Protein AF-A0A2T6E2G6-F1 (afdb_monomer_lite)

Radius of gyration: 28.41 Å; chains: 1; bounding box: 52×31×81 Å

Sequence (152 aa):
MDLRGASAALPGFKLKQVTDWIETHLDEEFDLDSLAAKADLSKFHFHRLFKQATGLSPAKFQLDARMKEARRRLRETNMPLLTYIKEISPRPILFIHGEKAHSRYFSETAYTAAAEPKELLIIPGASHVDLYDRMDKIPFERIAAFCAEHLK

Foldseek 3Di:
DDCPDDLAAQPPVLLCQLLVVLLVPLVDDDDLCVSQVSSVHDSVSNQVRNCVVPVDGPVVSSVVSNVVVVVVCVVPPPPPPCVCLVVVPPQEEEAEAEPAEPCVVVSVVSQVSHDDPYYYHYQYPDYRCCCPPVPVRPPVVVVVVSCVVRPD

Secondary structure (DSSP, 8-state):
-------PPPPHHHHHHHHHHHHH-TTSPP-HHHHHHHTT--HHHHHHHHHHHHSS-HHHHHHHHHHHHHHHHHHH----TTTTHHHHTTS-EEEEEETT-TTHHHHHHHHHHSPSSEEEEEETT--TTHHHH-TTTS-HHHHHHHHHHH--

pLDDT: mean 89.45, std 12.13, range [34.41, 97.62]

Structure (mmCIF, N/CA/C/O backbone):
data_AF-A0A2T6E2G6-F1
#
_entry.id   AF-A0A2T6E2G6-F1
#
loop_
_atom_site.group_PDB
_atom_site.id
_atom_site.type_symbol
_atom_site.label_atom_id
_atom_site.label_alt_id
_atom_site.label_comp_id
_atom_site.label_asym_id
_atom_site.label_entity_id
_atom_site.label_seq_id
_atom_site.pdbx_PDB_ins_code
_atom_site.Cartn_x
_atom_site.Cartn_y
_atom_site.Cartn_z
_atom_site.occupancy
_atom_site.B_iso_or_equiv
_atom_site.auth_seq_id
_atom_site.auth_comp_id
_atom_site.auth_asym_id
_atom_site.auth_atom_id
_atom_site.pdbx_PDB_model_num
ATOM 1 N N . MET A 1 1 ? 26.245 -8.535 -57.522 1.00 34.41 1 MET A N 1
ATOM 2 C CA . MET A 1 1 ? 26.884 -8.405 -56.198 1.00 34.41 1 MET A CA 1
ATOM 3 C C . MET A 1 1 ? 25.829 -7.830 -55.271 1.00 34.41 1 MET A C 1
ATOM 5 O O . MET A 1 1 ? 25.438 -6.684 -55.439 1.00 34.41 1 MET A O 1
ATOM 9 N N . ASP A 1 2 ? 25.235 -8.695 -54.456 1.00 36.03 2 ASP A N 1
ATOM 10 C CA . ASP A 1 2 ? 24.037 -8.420 -53.658 1.00 36.03 2 ASP A CA 1
ATOM 11 C C . ASP A 1 2 ? 24.456 -7.788 -52.319 1.00 36.03 2 ASP A C 1
ATOM 13 O O . ASP A 1 2 ? 25.161 -8.415 -51.532 1.00 36.03 2 ASP A O 1
ATOM 17 N N . LEU A 1 3 ? 24.085 -6.524 -52.089 1.00 37.44 3 LEU A N 1
ATOM 18 C CA . LEU A 1 3 ? 24.366 -5.766 -50.860 1.00 37.44 3 LEU A CA 1
ATOM 19 C C . LEU A 1 3 ? 23.075 -5.550 -50.056 1.00 37.44 3 LEU A C 1
ATOM 21 O O . LEU A 1 3 ? 22.724 -4.432 -49.680 1.00 37.44 3 LEU A O 1
ATOM 25 N N . ARG A 1 4 ? 22.341 -6.628 -49.772 1.00 39.59 4 ARG A N 1
ATOM 26 C CA . ARG A 1 4 ? 21.270 -6.615 -48.765 1.00 39.59 4 ARG A CA 1
ATOM 27 C C . ARG A 1 4 ? 21.897 -6.804 -47.383 1.00 39.59 4 ARG A C 1
ATOM 29 O O . ARG A 1 4 ? 21.998 -7.913 -46.871 1.00 39.59 4 ARG A O 1
ATOM 36 N N . GLY A 1 5 ? 22.390 -5.698 -46.824 1.00 40.41 5 GLY A N 1
ATOM 37 C CA . GLY A 1 5 ? 23.052 -5.648 -45.520 1.00 40.41 5 GLY A CA 1
ATOM 38 C C . GLY A 1 5 ? 22.145 -6.117 -44.380 1.00 40.41 5 GLY A C 1
ATOM 39 O O . GLY A 1 5 ? 21.005 -5.668 -44.248 1.00 40.41 5 GLY A O 1
ATOM 40 N N . ALA A 1 6 ? 22.667 -7.017 -43.548 1.00 46.06 6 ALA A N 1
ATOM 41 C CA . ALA A 1 6 ? 22.031 -7.459 -42.316 1.00 46.06 6 ALA A CA 1
ATOM 42 C C . ALA A 1 6 ? 21.674 -6.245 -41.437 1.00 46.06 6 ALA A C 1
ATOM 44 O O . ALA A 1 6 ? 22.533 -5.426 -41.112 1.00 46.06 6 ALA A O 1
ATOM 45 N N . SER A 1 7 ? 20.395 -6.120 -41.069 1.00 54.22 7 SER A N 1
ATOM 46 C CA . SER A 1 7 ? 19.889 -5.085 -40.160 1.00 54.22 7 SER A CA 1
ATOM 47 C C . SER A 1 7 ? 20.507 -5.300 -38.779 1.00 54.22 7 SER A C 1
ATOM 49 O O . SER A 1 7 ? 20.010 -6.114 -38.007 1.00 54.22 7 SER A O 1
ATOM 51 N N . ALA A 1 8 ? 21.628 -4.646 -38.485 1.00 71.25 8 ALA A N 1
ATOM 52 C CA . ALA A 1 8 ? 22.260 -4.699 -37.172 1.00 71.25 8 ALA A CA 1
ATOM 53 C C . ALA A 1 8 ? 21.488 -3.799 -36.201 1.00 71.25 8 ALA A C 1
ATOM 55 O O . ALA A 1 8 ? 21.179 -2.665 -36.549 1.00 71.25 8 ALA A O 1
ATOM 56 N N . ALA A 1 9 ? 21.174 -4.300 -35.003 1.00 79.94 9 ALA A N 1
ATOM 57 C CA . ALA A 1 9 ? 20.541 -3.525 -33.935 1.00 79.94 9 ALA A CA 1
ATOM 58 C C . ALA A 1 9 ? 21.380 -2.287 -33.548 1.00 79.94 9 ALA A C 1
ATOM 60 O O . ALA A 1 9 ? 22.550 -2.172 -33.920 1.00 79.94 9 ALA A O 1
ATOM 61 N N . LEU A 1 10 ? 20.790 -1.351 -32.793 1.00 84.38 10 LEU A N 1
ATOM 62 C CA . LEU A 1 10 ? 21.501 -0.146 -32.352 1.00 84.38 10 LEU A CA 1
ATOM 63 C C . LEU A 1 10 ? 22.795 -0.532 -31.595 1.00 84.38 10 LEU A C 1
ATOM 65 O O . LEU A 1 10 ? 22.716 -1.368 -30.691 1.00 84.38 10 LEU A O 1
ATOM 69 N N . PRO A 1 11 ? 23.972 0.046 -31.923 1.00 88.06 11 PRO A N 1
ATOM 70 C CA . PRO A 1 11 ? 25.216 -0.270 -31.223 1.00 88.06 11 PRO A CA 1
ATOM 71 C C . PRO A 1 11 ? 25.080 -0.078 -29.710 1.00 88.06 11 PRO A C 1
ATOM 73 O O . PRO A 1 11 ? 24.502 0.915 -29.268 1.00 88.06 11 PRO A O 1
ATOM 76 N N . GLY A 1 12 ? 25.646 -0.991 -28.915 1.00 87.69 12 GLY A N 1
ATOM 77 C CA . GLY A 1 12 ? 25.411 -1.047 -27.465 1.00 87.69 12 GLY A CA 1
ATOM 78 C C . GLY A 1 12 ? 25.700 0.259 -26.715 1.00 87.69 12 GLY A C 1
ATOM 79 O O . GLY A 1 12 ? 24.943 0.624 -25.823 1.00 87.69 12 GLY A O 1
ATOM 80 N N . PHE A 1 13 ? 26.733 1.011 -27.110 1.00 89.25 13 PHE A N 1
ATOM 81 C CA . PHE A 1 13 ? 27.045 2.306 -26.492 1.00 89.25 13 PHE A CA 1
ATOM 82 C C . PHE A 1 13 ? 25.993 3.384 -26.804 1.00 89.25 13 PHE A C 1
ATOM 84 O O . PHE A 1 13 ? 25.618 4.133 -25.907 1.00 89.25 13 PHE A O 1
ATOM 91 N N . LYS A 1 14 ? 25.474 3.431 -28.044 1.00 89.88 14 LYS A N 1
ATOM 92 C CA . LYS A 1 14 ? 24.392 4.351 -28.439 1.00 89.88 14 LYS A CA 1
ATOM 93 C C . LYS A 1 14 ? 23.086 3.966 -27.763 1.00 89.88 14 LYS A C 1
ATOM 95 O O . LYS A 1 14 ? 22.342 4.833 -27.322 1.00 89.88 14 LYS A O 1
ATOM 100 N N . LEU A 1 15 ? 22.820 2.663 -27.660 1.00 92.50 15 LEU A N 1
ATOM 101 C CA . LEU A 1 15 ? 21.660 2.164 -26.936 1.00 92.50 15 LEU A CA 1
ATOM 102 C C . LEU A 1 15 ? 21.714 2.591 -25.473 1.00 92.50 15 LEU A C 1
ATOM 104 O O . LEU A 1 15 ? 20.759 3.202 -25.011 1.00 92.50 15 LEU A O 1
ATOM 108 N N . LYS A 1 16 ? 22.843 2.349 -24.798 1.00 92.06 16 LYS A N 1
ATOM 109 C CA . LYS A 1 16 ? 23.050 2.763 -23.410 1.00 92.06 16 LYS A CA 1
ATOM 110 C C . LYS A 1 16 ? 22.876 4.273 -23.240 1.00 92.06 16 LYS A C 1
ATOM 112 O O . LYS A 1 16 ? 22.117 4.703 -22.388 1.00 92.06 16 LYS A O 1
ATOM 117 N N . GLN A 1 17 ? 23.514 5.080 -24.087 1.00 92.12 17 GLN A N 1
ATOM 118 C CA . GLN A 1 17 ? 23.389 6.541 -24.043 1.00 92.12 17 GLN A CA 1
ATOM 119 C C . GLN A 1 17 ? 21.928 7.005 -24.123 1.00 92.12 17 GLN A C 1
ATOM 121 O O . GLN A 1 17 ? 21.512 7.895 -23.384 1.00 92.12 17 GLN A O 1
ATOM 126 N N . VAL A 1 18 ? 21.145 6.405 -25.021 1.00 93.00 18 VAL A N 1
ATOM 127 C CA . VAL A 1 18 ? 19.733 6.750 -25.201 1.00 93.00 18 VAL A CA 1
ATOM 128 C C . VAL A 1 18 ? 18.883 6.256 -24.031 1.00 93.00 18 VAL A C 1
ATOM 130 O O . VAL A 1 18 ? 18.035 7.008 -23.557 1.00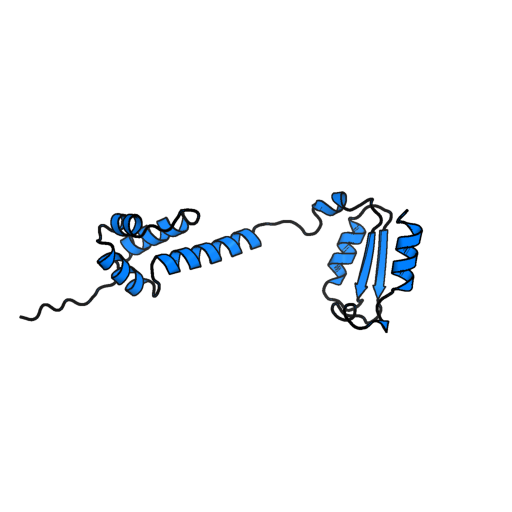 93.00 18 VAL A O 1
ATOM 133 N N . THR A 1 19 ? 19.085 5.025 -23.551 1.00 94.06 19 THR A N 1
ATOM 134 C CA . THR A 1 19 ? 18.321 4.499 -22.409 1.00 94.06 19 THR A CA 1
ATOM 135 C C . THR A 1 19 ? 18.630 5.259 -21.126 1.00 94.06 19 THR A C 1
ATOM 137 O O . THR A 1 19 ? 17.692 5.642 -20.437 1.00 94.06 19 THR A O 1
ATOM 140 N N . ASP A 1 20 ? 19.902 5.572 -20.863 1.00 94.00 20 ASP A N 1
ATOM 141 C CA . ASP A 1 20 ? 20.325 6.375 -19.709 1.00 94.00 20 ASP A CA 1
ATOM 142 C C . ASP A 1 20 ? 19.683 7.774 -19.764 1.00 94.00 20 ASP A C 1
ATOM 144 O O . ASP A 1 20 ? 19.229 8.311 -18.751 1.00 94.00 20 ASP A O 1
ATOM 148 N N . TRP A 1 21 ? 19.588 8.369 -20.961 1.00 93.44 21 TRP A N 1
ATOM 149 C CA . TRP A 1 21 ? 18.907 9.652 -21.129 1.00 93.44 21 TRP A CA 1
ATOM 150 C C . TRP A 1 21 ? 17.402 9.544 -20.841 1.00 93.44 21 TRP A C 1
ATOM 152 O O . TRP A 1 21 ? 16.869 10.350 -20.083 1.00 93.44 21 TRP A O 1
ATOM 162 N N . ILE A 1 22 ? 16.721 8.526 -21.382 1.00 94.00 22 ILE A N 1
ATOM 163 C CA . ILE A 1 22 ? 15.292 8.290 -21.117 1.00 94.00 22 ILE A CA 1
ATOM 164 C C . ILE A 1 22 ? 15.033 8.108 -19.615 1.00 94.00 22 ILE A C 1
ATOM 166 O O . ILE A 1 22 ? 14.090 8.688 -19.085 1.00 94.00 22 ILE A O 1
ATOM 170 N N . GLU A 1 23 ? 15.862 7.323 -18.926 1.00 93.56 23 GLU A N 1
ATOM 171 C CA . GLU A 1 23 ? 15.708 7.023 -17.497 1.00 93.56 23 GLU A CA 1
ATOM 172 C C . GLU A 1 23 ? 15.980 8.233 -16.592 1.00 93.56 23 GLU A C 1
ATOM 174 O O . GLU A 1 23 ? 15.421 8.322 -15.501 1.00 93.56 23 GLU A O 1
ATOM 179 N N . THR A 1 24 ? 16.780 9.197 -17.051 1.00 94.06 24 THR A N 1
ATOM 180 C CA . THR A 1 24 ? 17.051 10.449 -16.323 1.00 94.06 24 THR A CA 1
ATOM 181 C C . THR A 1 24 ? 16.036 11.558 -16.615 1.00 94.06 24 THR A C 1
ATOM 183 O O . THR A 1 24 ? 15.900 12.468 -15.803 1.00 94.06 24 THR A O 1
ATOM 186 N N . HIS A 1 25 ? 15.290 11.469 -17.722 1.00 93.12 25 HIS A N 1
ATOM 187 C CA . HIS A 1 25 ? 14.333 12.490 -18.184 1.00 93.12 25 HIS A CA 1
ATOM 188 C C . HIS A 1 25 ? 12.907 11.917 -18.276 1.00 93.12 25 HIS A C 1
ATOM 190 O O . HIS A 1 25 ? 12.146 12.184 -19.207 1.00 93.12 25 HIS A O 1
ATOM 196 N N . LEU A 1 26 ? 12.526 11.081 -17.303 1.00 92.81 26 LEU A N 1
ATOM 197 C CA . LEU A 1 26 ? 11.230 10.396 -17.315 1.00 92.81 26 LEU A CA 1
ATOM 198 C C . LEU A 1 26 ? 10.039 11.352 -17.237 1.00 92.81 26 LEU A C 1
ATOM 200 O O . LEU A 1 26 ? 8.976 11.002 -17.736 1.00 92.81 26 LEU A O 1
ATOM 204 N N . ASP A 1 27 ? 10.193 12.540 -16.664 1.00 91.44 27 ASP A N 1
ATOM 205 C CA . ASP A 1 27 ? 9.091 13.487 -16.463 1.00 91.44 27 ASP A CA 1
ATOM 206 C C . ASP A 1 27 ? 8.834 14.390 -17.698 1.00 91.44 27 ASP A C 1
ATOM 208 O O . ASP A 1 27 ? 7.824 15.086 -17.753 1.00 91.44 27 ASP A O 1
ATOM 212 N N . GLU A 1 28 ? 9.684 14.325 -18.731 1.00 91.94 28 GLU A N 1
ATOM 213 C CA . GLU A 1 28 ? 9.577 15.142 -19.953 1.00 91.94 28 GLU A CA 1
ATOM 214 C C . GLU A 1 28 ? 8.684 14.511 -21.034 1.00 91.94 28 GLU A C 1
ATOM 216 O O . GLU A 1 28 ? 8.567 13.288 -21.134 1.00 91.94 28 GLU A O 1
AT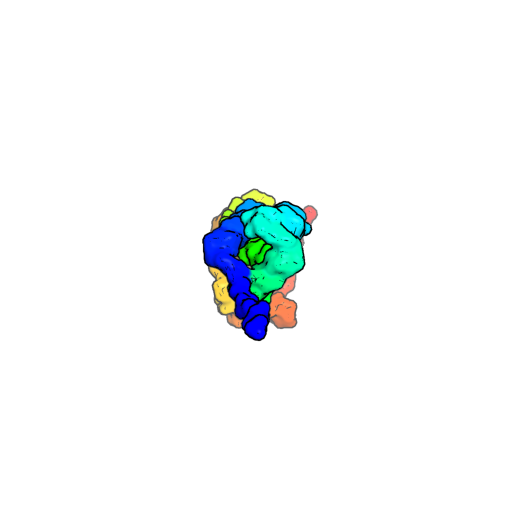OM 221 N N . GLU A 1 29 ? 8.054 15.324 -21.886 1.00 91.56 29 GLU A N 1
ATOM 222 C CA . GLU A 1 29 ? 7.272 14.817 -23.020 1.00 91.56 29 GLU A CA 1
ATOM 223 C C . GLU A 1 29 ? 8.120 13.948 -23.967 1.00 91.56 29 GLU A C 1
ATOM 225 O O . GLU A 1 29 ? 9.322 14.147 -24.138 1.00 91.56 29 GLU A O 1
ATOM 230 N N . PHE A 1 30 ? 7.493 12.943 -24.585 1.00 91.38 30 PHE A N 1
ATOM 231 C CA . PHE A 1 30 ? 8.190 12.066 -25.522 1.00 91.38 30 PHE A CA 1
ATOM 232 C C . PHE A 1 30 ? 8.500 12.803 -26.827 1.00 91.38 30 PHE A C 1
ATOM 234 O O . PHE A 1 30 ? 7.580 13.182 -27.552 1.00 91.38 30 PHE A O 1
ATOM 241 N N . ASP A 1 31 ? 9.783 12.885 -27.180 1.00 93.06 31 ASP A N 1
ATOM 242 C CA . ASP A 1 31 ? 10.227 13.409 -28.469 1.00 93.06 31 ASP A CA 1
ATOM 243 C C . ASP A 1 31 ? 11.171 12.438 -29.197 1.00 93.06 31 ASP A C 1
ATOM 245 O O . ASP A 1 31 ? 12.327 12.216 -28.823 1.00 93.06 31 ASP A O 1
ATOM 249 N N . LEU A 1 32 ? 10.670 11.869 -30.296 1.00 92.50 32 LEU A N 1
ATOM 250 C CA . LEU A 1 32 ? 11.429 10.948 -31.134 1.00 92.50 32 LEU A CA 1
ATOM 251 C C . LEU A 1 32 ? 12.565 11.642 -31.907 1.00 92.50 32 LEU A C 1
ATOM 253 O O . LEU A 1 32 ? 13.565 10.978 -32.180 1.00 92.50 32 LEU A O 1
ATOM 257 N N . ASP A 1 33 ? 12.433 12.925 -32.271 1.00 93.62 33 ASP A N 1
ATOM 258 C CA . ASP A 1 33 ? 13.516 13.672 -32.932 1.00 93.62 33 ASP A CA 1
ATOM 259 C C . ASP A 1 33 ? 14.718 13.789 -32.008 1.00 93.62 33 ASP A C 1
ATOM 261 O O . ASP A 1 33 ? 15.825 13.393 -32.377 1.00 93.62 33 ASP A O 1
ATOM 265 N N . SER A 1 34 ? 14.485 14.273 -30.788 1.00 90.81 34 SER A N 1
ATOM 266 C CA . SER A 1 34 ? 15.532 14.456 -29.786 1.00 90.81 34 SER A CA 1
ATOM 267 C C . SER A 1 34 ? 16.254 13.151 -29.455 1.00 90.81 34 SER A C 1
ATOM 269 O O . SER A 1 34 ? 17.481 13.133 -29.336 1.00 90.81 34 SER A O 1
ATOM 271 N N . LEU A 1 35 ? 15.528 12.033 -29.354 1.00 92.00 35 LEU A N 1
ATOM 272 C CA . LEU A 1 35 ? 16.132 10.718 -29.111 1.00 92.00 35 LEU A CA 1
ATOM 273 C C . LEU A 1 35 ? 16.959 10.220 -30.304 1.00 92.00 35 LEU A C 1
ATOM 275 O O . LEU A 1 35 ? 18.038 9.660 -30.113 1.00 92.00 35 LEU A O 1
ATOM 279 N N . ALA A 1 36 ? 16.481 10.435 -31.531 1.00 93.75 36 ALA A N 1
ATOM 280 C CA . ALA A 1 36 ? 17.201 10.035 -32.736 1.00 93.75 36 ALA A CA 1
ATOM 281 C C . ALA A 1 36 ? 18.478 10.869 -32.943 1.00 93.75 36 ALA A C 1
ATOM 283 O O . ALA A 1 36 ? 19.525 10.311 -33.281 1.00 93.75 36 ALA A O 1
ATOM 284 N N . ALA A 1 37 ? 18.416 12.174 -32.655 1.00 92.25 37 ALA A N 1
ATOM 285 C CA . ALA A 1 37 ? 19.556 13.084 -32.707 1.00 92.25 37 ALA A CA 1
ATOM 286 C C . ALA A 1 37 ? 20.671 12.673 -31.732 1.00 92.25 37 ALA A C 1
ATOM 288 O O . ALA A 1 37 ? 21.837 12.677 -32.109 1.00 92.25 37 ALA A O 1
ATOM 289 N N . LYS A 1 38 ? 20.328 12.211 -30.519 1.00 89.44 38 LYS A N 1
ATOM 290 C CA . LYS A 1 38 ? 21.306 11.681 -29.541 1.00 89.44 38 LYS A CA 1
ATOM 291 C C . LYS A 1 38 ? 22.070 10.454 -30.041 1.00 89.44 38 LYS A C 1
ATOM 293 O O . LYS A 1 38 ? 23.138 10.157 -29.521 1.00 89.44 38 LYS A O 1
ATOM 298 N N . ALA A 1 39 ? 21.522 9.739 -31.022 1.00 89.62 39 ALA A N 1
ATOM 299 C CA . ALA A 1 39 ? 22.151 8.578 -31.637 1.00 89.62 39 ALA A CA 1
ATOM 300 C C . ALA A 1 39 ? 22.808 8.888 -32.996 1.00 89.62 39 ALA A C 1
ATOM 302 O O . ALA A 1 39 ? 23.305 7.954 -33.632 1.00 89.62 39 ALA A O 1
ATOM 303 N N . ASP A 1 40 ? 22.816 10.144 -33.455 1.00 90.31 40 ASP A N 1
ATOM 304 C CA . ASP A 1 40 ? 23.227 10.562 -34.807 1.00 90.31 40 ASP A CA 1
ATOM 305 C C . ASP A 1 40 ? 22.478 9.807 -35.921 1.00 90.31 40 ASP A C 1
ATOM 307 O O . ASP A 1 40 ? 23.069 9.338 -36.898 1.00 90.31 40 ASP A O 1
ATOM 311 N N . LEU A 1 41 ? 21.167 9.608 -35.751 1.00 90.62 41 LEU A N 1
ATOM 312 C CA . LEU A 1 41 ? 20.331 8.843 -36.675 1.00 90.62 41 LEU A CA 1
ATOM 313 C C . LEU A 1 41 ? 19.085 9.621 -37.093 1.00 90.62 41 LEU A C 1
ATOM 315 O O . LEU A 1 41 ? 18.564 10.460 -36.366 1.00 90.62 41 LEU A O 1
ATOM 319 N N . SER A 1 42 ? 18.540 9.267 -38.257 1.00 94.25 42 SER A N 1
ATOM 320 C CA . SER A 1 42 ? 17.180 9.676 -38.607 1.00 94.25 42 SER A CA 1
ATOM 321 C C . SER A 1 42 ? 16.155 8.960 -37.720 1.00 94.25 42 SER A C 1
ATOM 323 O O . SER A 1 42 ? 16.358 7.805 -37.336 1.00 94.25 42 SER A O 1
ATOM 325 N N . LYS A 1 43 ? 15.009 9.604 -37.460 1.00 93.50 43 LYS A N 1
ATOM 326 C CA . LYS A 1 43 ? 13.876 9.045 -36.692 1.00 93.50 43 LYS A CA 1
ATOM 327 C C . LYS A 1 43 ? 13.513 7.614 -37.085 1.00 93.50 43 LYS A C 1
ATOM 329 O O . LYS A 1 43 ? 13.378 6.747 -36.227 1.00 93.50 43 LYS A O 1
ATOM 334 N N . PHE A 1 44 ? 13.359 7.361 -38.387 1.00 93.31 44 PHE A N 1
ATOM 335 C CA . PHE A 1 44 ? 12.951 6.053 -38.905 1.00 93.31 44 PHE A CA 1
ATOM 336 C C . PHE A 1 44 ? 14.018 4.987 -38.669 1.00 93.31 44 PHE A C 1
ATOM 338 O O . PHE A 1 44 ? 13.698 3.864 -38.269 1.00 93.31 44 PHE A O 1
ATOM 345 N N . HIS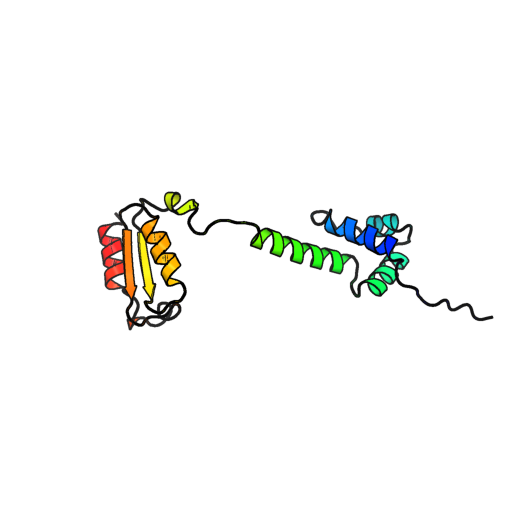 A 1 45 ? 15.288 5.343 -38.886 1.00 92.25 45 HIS A N 1
ATOM 346 C CA . HIS A 1 45 ? 16.388 4.418 -38.671 1.00 92.25 45 HIS A CA 1
ATOM 347 C C . HIS A 1 45 ? 16.543 4.112 -37.179 1.00 92.25 45 HIS A C 1
ATOM 349 O O . HIS A 1 45 ? 16.552 2.942 -36.799 1.00 92.25 45 HIS A O 1
ATOM 355 N N . PHE A 1 46 ? 16.552 5.147 -36.336 1.00 95.00 46 PHE A N 1
ATOM 356 C CA . PHE A 1 46 ? 16.591 5.021 -34.884 1.00 95.00 46 PHE A CA 1
ATOM 357 C C . PHE A 1 46 ? 15.446 4.154 -34.356 1.00 95.00 46 PHE A C 1
ATOM 359 O O . PHE A 1 46 ? 15.702 3.169 -33.672 1.00 95.00 46 PHE A O 1
ATOM 366 N N . HIS A 1 47 ? 14.198 4.448 -34.729 1.00 95.12 47 HIS A N 1
ATOM 367 C CA . HIS A 1 47 ? 13.035 3.688 -34.272 1.00 95.12 47 HIS A CA 1
ATOM 368 C C . HIS A 1 47 ? 13.164 2.193 -34.598 1.00 95.12 47 HIS A C 1
ATOM 370 O O . HIS A 1 47 ? 12.919 1.343 -33.738 1.00 95.12 47 HIS A O 1
ATOM 376 N N . ARG A 1 48 ? 13.573 1.855 -35.831 1.00 94.38 48 ARG A N 1
ATOM 377 C CA . ARG A 1 48 ? 13.782 0.462 -36.250 1.00 94.38 48 ARG A CA 1
ATOM 378 C C . ARG A 1 48 ? 14.881 -0.211 -35.430 1.00 94.38 48 ARG A C 1
ATOM 380 O O . ARG A 1 48 ? 14.650 -1.294 -34.898 1.00 94.38 48 ARG A O 1
ATOM 387 N N . LEU A 1 49 ? 16.049 0.426 -35.321 1.00 94.69 49 LEU A N 1
ATOM 388 C CA . LEU A 1 49 ? 17.202 -0.143 -34.621 1.00 94.69 49 LEU A CA 1
ATOM 389 C C . LEU A 1 49 ? 16.968 -0.280 -33.116 1.00 94.69 49 LEU A C 1
ATOM 391 O O . LEU A 1 49 ? 17.353 -1.289 -32.529 1.00 94.69 49 LEU A O 1
ATOM 395 N N . PHE A 1 50 ? 16.306 0.701 -32.503 1.00 94.75 50 PHE A N 1
ATOM 396 C CA . PHE A 1 50 ? 15.939 0.686 -31.091 1.00 94.75 50 PHE A CA 1
ATOM 397 C C . PHE A 1 50 ? 14.951 -0.442 -30.793 1.00 94.75 50 PHE A C 1
ATOM 399 O O . PHE A 1 50 ? 15.158 -1.208 -29.853 1.00 94.75 50 PHE A O 1
ATOM 406 N N . LYS A 1 51 ? 13.912 -0.604 -31.625 1.00 95.31 51 LYS A N 1
ATOM 407 C CA . LYS A 1 51 ? 12.949 -1.702 -31.474 1.00 95.31 51 LYS A CA 1
ATOM 408 C C . LYS A 1 51 ? 13.591 -3.066 -31.679 1.00 95.31 51 LYS A C 1
ATOM 410 O O . LYS A 1 51 ? 13.261 -4.000 -30.958 1.00 95.31 51 LYS A O 1
ATOM 415 N N . GLN A 1 52 ? 14.523 -3.180 -32.621 1.00 93.94 52 GLN A N 1
ATOM 416 C CA . GLN A 1 52 ? 15.277 -4.412 -32.823 1.00 93.94 52 GLN A CA 1
ATOM 417 C C . GLN A 1 52 ? 16.185 -4.738 -31.625 1.00 93.94 52 GLN A C 1
ATOM 419 O O . GLN A 1 52 ? 16.341 -5.907 -31.291 1.00 93.94 52 GLN A O 1
ATOM 424 N N . ALA A 1 53 ? 16.755 -3.721 -30.972 1.00 93.62 53 ALA A N 1
ATOM 425 C CA . ALA A 1 53 ? 17.641 -3.896 -29.823 1.00 93.62 53 ALA A CA 1
ATOM 426 C C . ALA A 1 53 ? 16.897 -4.186 -28.506 1.00 93.62 53 ALA A C 1
ATOM 428 O O . ALA A 1 53 ? 17.357 -4.994 -27.707 1.00 93.62 53 ALA A O 1
ATOM 429 N N . THR A 1 54 ? 15.763 -3.521 -28.266 1.00 93.06 54 THR A N 1
ATOM 430 C CA . THR A 1 54 ? 15.044 -3.552 -26.975 1.00 93.06 54 THR A CA 1
ATOM 431 C C . THR A 1 54 ? 13.772 -4.398 -26.989 1.00 93.06 54 THR A C 1
ATOM 433 O O . THR A 1 54 ? 13.195 -4.661 -25.938 1.00 93.06 54 THR A O 1
ATOM 436 N N . GLY A 1 55 ? 13.279 -4.774 -28.172 1.00 95.31 55 GLY A N 1
ATOM 437 C CA . GLY A 1 55 ? 11.959 -5.382 -28.359 1.00 95.31 55 GLY A CA 1
ATOM 438 C C . GLY A 1 55 ? 10.784 -4.395 -28.260 1.00 95.31 55 GLY A C 1
ATOM 439 O O . GLY A 1 55 ? 9.649 -4.766 -28.563 1.00 95.31 55 GLY A O 1
ATOM 440 N N . LEU A 1 56 ? 11.027 -3.133 -27.885 1.00 95.12 56 LEU A N 1
ATOM 441 C CA . LEU A 1 56 ? 10.005 -2.112 -27.638 1.00 95.12 56 LEU A CA 1
ATOM 442 C C . LEU A 1 56 ? 10.191 -0.905 -28.566 1.00 95.12 56 LEU A C 1
ATOM 444 O O . LEU A 1 56 ? 11.301 -0.575 -28.967 1.00 95.12 56 LEU A O 1
ATOM 448 N N . SER A 1 57 ? 9.108 -0.202 -28.912 1.00 95.31 57 SER A N 1
ATOM 449 C CA . SER A 1 57 ? 9.272 1.135 -29.500 1.00 95.31 57 SER A CA 1
ATOM 450 C C . SER A 1 57 ? 9.852 2.097 -28.448 1.00 95.31 57 SER A C 1
ATOM 452 O O . SER A 1 57 ? 9.600 1.895 -27.257 1.00 95.31 57 SER A O 1
ATOM 454 N N . PRO A 1 58 ? 10.564 3.167 -28.850 1.00 94.25 58 PRO A N 1
ATOM 455 C CA . PRO A 1 58 ? 11.091 4.159 -27.909 1.00 94.25 58 PRO A CA 1
ATOM 456 C C . PRO A 1 58 ? 10.024 4.726 -26.957 1.00 94.25 58 PRO A C 1
ATOM 458 O O . PRO A 1 58 ? 10.241 4.784 -25.751 1.00 94.25 58 PRO A O 1
ATOM 461 N N . ALA A 1 59 ? 8.831 5.041 -27.475 1.00 94.50 59 ALA A N 1
ATOM 462 C CA . ALA A 1 59 ? 7.716 5.538 -26.665 1.00 94.50 59 ALA A CA 1
ATOM 463 C C . ALA A 1 59 ? 7.240 4.512 -25.622 1.00 94.50 59 ALA A C 1
ATOM 465 O O . ALA A 1 59 ? 6.992 4.855 -24.468 1.00 94.50 59 ALA A O 1
ATOM 466 N N . LYS A 1 60 ? 7.141 3.231 -26.008 1.00 96.00 60 LYS A N 1
ATOM 467 C CA . LYS A 1 60 ? 6.752 2.162 -25.079 1.00 96.00 60 LYS A CA 1
ATOM 468 C C . LYS A 1 60 ? 7.830 1.919 -24.023 1.00 96.00 60 LYS A C 1
ATOM 470 O O . LYS A 1 60 ? 7.494 1.693 -22.868 1.00 96.00 60 LYS A O 1
ATOM 475 N N . PHE A 1 61 ? 9.104 2.008 -24.399 1.00 96.06 61 PHE A N 1
ATOM 476 C CA . PHE A 1 61 ? 10.214 1.913 -23.455 1.00 96.06 61 PHE A CA 1
ATOM 477 C C . PHE A 1 61 ? 10.157 3.033 -22.405 1.00 96.06 61 PHE A C 1
ATOM 479 O O . PHE A 1 61 ? 10.234 2.737 -21.216 1.00 96.06 61 PHE A O 1
ATOM 486 N N . GLN A 1 62 ? 9.949 4.294 -22.814 1.00 95.19 62 GLN A N 1
ATOM 487 C CA . GLN A 1 62 ? 9.793 5.404 -21.863 1.00 95.19 62 GLN A CA 1
ATOM 488 C C . GLN A 1 62 ? 8.576 5.203 -20.951 1.00 95.19 62 GLN A C 1
ATOM 490 O O . GLN A 1 62 ? 8.673 5.425 -19.746 1.00 95.19 62 GLN A O 1
ATOM 495 N N . LEU A 1 63 ? 7.442 4.743 -21.490 1.00 95.31 63 LEU A N 1
ATOM 496 C CA . LEU A 1 63 ? 6.255 4.446 -20.684 1.00 95.31 63 LEU A CA 1
ATOM 497 C C . LEU A 1 63 ? 6.526 3.353 -19.637 1.00 95.31 63 LEU A C 1
ATOM 499 O O . LEU A 1 63 ? 6.178 3.516 -18.468 1.00 95.31 63 LEU A O 1
ATOM 503 N N . ASP A 1 64 ? 7.175 2.258 -20.028 1.00 96.50 64 ASP A N 1
ATOM 504 C CA . ASP A 1 64 ? 7.520 1.175 -19.105 1.00 96.50 64 ASP A CA 1
ATOM 505 C C . ASP A 1 64 ? 8.516 1.650 -18.034 1.00 96.50 64 ASP A C 1
ATOM 507 O O . ASP A 1 64 ? 8.377 1.290 -16.862 1.00 96.50 64 ASP A O 1
ATOM 511 N N . ALA A 1 65 ? 9.488 2.489 -18.406 1.00 95.56 65 ALA A N 1
ATOM 512 C CA . ALA A 1 65 ? 10.430 3.099 -17.473 1.00 95.56 65 ALA A CA 1
ATOM 513 C C . ALA A 1 65 ? 9.719 4.028 -16.470 1.00 95.56 65 ALA A C 1
ATOM 515 O O . ALA A 1 65 ? 9.933 3.894 -15.265 1.00 95.56 65 ALA A O 1
ATOM 516 N N . ARG A 1 66 ? 8.774 4.863 -16.930 1.00 96.12 66 ARG A N 1
ATOM 517 C CA . ARG A 1 66 ? 7.907 5.684 -16.062 1.00 96.12 66 ARG A CA 1
ATOM 518 C C . ARG A 1 66 ? 7.131 4.837 -15.066 1.00 96.12 66 ARG A C 1
ATOM 520 O O . ARG A 1 66 ? 7.097 5.153 -13.884 1.00 96.12 66 ARG A O 1
ATOM 527 N N . MET A 1 67 ? 6.527 3.738 -15.518 1.00 95.56 67 MET A N 1
ATOM 528 C CA . MET A 1 67 ? 5.762 2.851 -14.638 1.00 95.56 67 MET A CA 1
ATOM 529 C C . MET A 1 67 ? 6.652 2.153 -13.606 1.00 95.56 67 MET A C 1
ATOM 531 O O . MET A 1 67 ? 6.252 1.992 -12.451 1.00 95.56 67 MET A O 1
ATOM 535 N N . LYS A 1 68 ? 7.860 1.72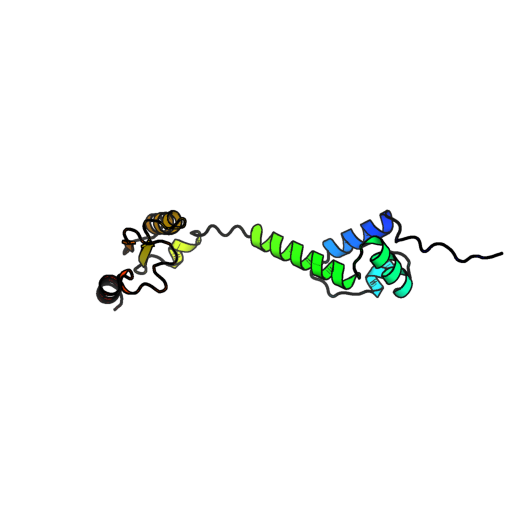9 -13.997 1.00 94.81 68 LYS A N 1
ATOM 536 C CA . LYS A 1 68 ? 8.847 1.161 -13.065 1.00 94.81 68 LYS A CA 1
ATOM 537 C C . LYS A 1 68 ? 9.253 2.182 -12.007 1.00 94.81 68 LYS A C 1
ATOM 539 O O . LYS A 1 68 ? 9.242 1.843 -10.823 1.00 94.81 68 LYS A O 1
ATOM 544 N N . GLU A 1 69 ? 9.537 3.408 -12.429 1.00 92.81 69 GLU A N 1
ATOM 545 C CA . GLU A 1 69 ? 9.944 4.498 -11.551 1.00 92.81 69 GLU A CA 1
ATOM 546 C C . GLU A 1 69 ? 8.813 4.942 -10.623 1.00 92.81 69 GLU A C 1
ATOM 548 O O . GLU A 1 69 ? 9.018 5.026 -9.420 1.00 92.81 69 GLU A O 1
ATOM 553 N N . ALA A 1 70 ? 7.590 5.117 -11.124 1.00 89.94 70 ALA A N 1
ATOM 554 C CA . ALA A 1 70 ? 6.430 5.449 -10.299 1.00 89.94 70 ALA A CA 1
ATOM 555 C C . ALA A 1 70 ? 6.195 4.390 -9.212 1.00 89.94 70 ALA A C 1
ATOM 557 O O . ALA A 1 70 ? 6.015 4.717 -8.041 1.00 89.94 70 ALA A O 1
ATOM 558 N N . ARG A 1 71 ? 6.274 3.100 -9.567 1.00 89.00 71 ARG A N 1
ATOM 559 C CA . ARG A 1 71 ? 6.187 2.007 -8.586 1.00 89.00 71 ARG A CA 1
ATOM 560 C C . ARG A 1 71 ? 7.340 2.041 -7.583 1.00 89.00 71 ARG A C 1
ATOM 562 O O . ARG A 1 71 ? 7.123 1.710 -6.423 1.00 89.00 71 ARG A O 1
ATOM 569 N N . ARG A 1 72 ? 8.556 2.395 -8.014 1.00 89.19 72 ARG A N 1
ATOM 570 C CA . ARG A 1 72 ? 9.715 2.558 -7.127 1.00 89.19 72 ARG A CA 1
ATOM 571 C C . ARG A 1 72 ? 9.482 3.710 -6.155 1.00 89.19 72 ARG A C 1
ATOM 573 O O . ARG A 1 72 ? 9.515 3.464 -4.958 1.00 89.19 72 ARG A O 1
ATOM 580 N N . ARG A 1 73 ? 9.130 4.898 -6.654 1.00 86.88 73 ARG A N 1
ATOM 581 C CA . ARG A 1 73 ? 8.787 6.081 -5.852 1.00 86.88 73 ARG A CA 1
ATOM 582 C C . ARG A 1 73 ? 7.674 5.772 -4.853 1.00 86.88 73 ARG A C 1
ATOM 584 O O . ARG A 1 73 ? 7.823 6.102 -3.688 1.00 86.88 73 ARG A O 1
ATOM 591 N N . LEU A 1 74 ? 6.610 5.069 -5.249 1.00 83.69 74 LEU A N 1
ATOM 592 C CA . LEU A 1 74 ? 5.537 4.666 -4.328 1.00 83.69 74 LEU A CA 1
ATOM 593 C C . LEU A 1 74 ? 6.011 3.689 -3.243 1.00 83.69 74 LEU A C 1
ATOM 595 O O . LEU A 1 74 ? 5.596 3.819 -2.099 1.00 83.69 74 LEU A O 1
ATOM 599 N N . ARG A 1 75 ? 6.885 2.729 -3.575 1.00 81.00 75 ARG A N 1
ATOM 600 C CA . ARG A 1 75 ? 7.475 1.816 -2.577 1.00 81.00 75 ARG A CA 1
ATOM 601 C C . ARG A 1 75 ? 8.443 2.523 -1.630 1.00 81.00 75 ARG A C 1
ATOM 603 O O . ARG A 1 75 ? 8.522 2.158 -0.465 1.00 81.00 75 ARG A O 1
ATOM 610 N N . GLU A 1 76 ? 9.207 3.479 -2.146 1.00 83.00 76 GLU A N 1
ATOM 611 C CA . GLU A 1 76 ? 10.212 4.237 -1.396 1.00 83.00 76 GLU A CA 1
ATOM 612 C C . GLU A 1 76 ? 9.633 5.434 -0.653 1.00 83.00 76 GLU A C 1
ATOM 614 O O . GLU A 1 76 ? 10.299 5.979 0.227 1.00 83.00 76 GLU A O 1
ATOM 619 N N . THR A 1 77 ? 8.400 5.833 -0.972 1.00 74.81 77 THR A N 1
ATOM 620 C CA . THR A 1 77 ? 7.635 6.773 -0.160 1.00 74.81 77 THR A CA 1
ATOM 621 C C . THR A 1 77 ? 7.344 6.078 1.164 1.00 74.81 77 THR A C 1
ATOM 623 O O . THR A 1 77 ? 6.311 5.443 1.362 1.00 74.81 77 THR A O 1
ATOM 626 N N . ASN A 1 78 ? 8.313 6.150 2.070 1.00 67.31 78 ASN A N 1
ATOM 627 C CA . ASN A 1 78 ? 8.198 5.639 3.414 1.00 67.31 78 ASN A CA 1
ATOM 628 C C . ASN A 1 78 ? 7.325 6.621 4.188 1.00 67.31 78 ASN A C 1
ATOM 630 O O . ASN A 1 78 ? 7.816 7.586 4.771 1.00 67.31 78 ASN A O 1
ATOM 634 N N . MET A 1 79 ? 6.018 6.393 4.153 1.00 68.38 79 MET A N 1
ATOM 635 C CA . MET A 1 79 ? 5.090 7.018 5.078 1.00 68.38 79 MET A CA 1
ATOM 636 C C . MET A 1 79 ? 4.714 5.953 6.109 1.00 68.38 79 MET A C 1
ATOM 638 O O . MET A 1 79 ? 3.816 5.151 5.840 1.00 68.38 79 MET A O 1
ATOM 642 N N . PRO A 1 80 ? 5.427 5.870 7.254 1.00 74.56 80 PRO A N 1
ATOM 643 C CA . PRO A 1 80 ? 5.065 4.930 8.303 1.00 74.56 80 PRO A CA 1
ATOM 644 C C . PRO A 1 80 ? 3.579 5.074 8.628 1.00 74.56 80 PRO A C 1
ATOM 646 O O . PRO A 1 80 ? 3.084 6.186 8.807 1.00 74.56 80 PRO A O 1
ATOM 649 N N . LEU A 1 81 ? 2.864 3.949 8.686 1.00 70.31 81 LEU A N 1
ATOM 650 C CA . LEU A 1 81 ? 1.397 3.904 8.755 1.00 70.31 81 LEU A CA 1
ATOM 651 C C . LEU A 1 81 ? 0.797 4.810 9.847 1.00 70.31 81 LEU A C 1
ATOM 653 O O . LEU A 1 81 ? -0.320 5.296 9.709 1.00 70.31 81 LEU A O 1
ATOM 657 N N . LEU A 1 82 ? 1.542 5.043 10.930 1.00 80.62 82 LEU A N 1
ATOM 658 C CA . LEU A 1 82 ? 1.096 5.790 12.105 1.00 80.62 82 LEU A CA 1
ATOM 659 C C . LEU A 1 82 ? 1.737 7.174 12.253 1.00 80.62 82 LEU A C 1
ATOM 661 O O . LEU A 1 82 ? 1.514 7.819 13.276 1.00 80.62 82 LEU A O 1
ATOM 665 N N . THR A 1 83 ? 2.499 7.657 11.262 1.00 83.12 83 THR A N 1
ATOM 666 C CA . THR A 1 83 ? 3.178 8.969 11.312 1.00 83.12 83 THR A CA 1
ATOM 667 C C . THR A 1 83 ? 2.236 10.100 11.728 1.00 83.12 83 THR A C 1
ATOM 669 O O . THR A 1 83 ? 2.628 10.977 12.494 1.00 83.12 83 THR A O 1
ATOM 672 N N . TYR A 1 84 ? 0.977 10.038 11.291 1.00 85.00 84 TYR A N 1
ATOM 673 C CA . TYR A 1 84 ? -0.018 11.091 11.496 1.00 85.00 84 TYR A CA 1
ATOM 674 C C . TYR A 1 84 ? -1.143 10.705 12.466 1.00 85.00 84 TYR A C 1
ATOM 676 O O . TYR A 1 84 ? -2.181 11.359 12.498 1.00 85.00 84 TYR A O 1
ATOM 684 N N . ILE A 1 85 ? -0.965 9.678 13.310 1.00 87.69 85 ILE A N 1
ATOM 685 C CA . ILE A 1 85 ? -2.005 9.258 14.275 1.00 87.69 85 ILE A CA 1
ATOM 686 C C . ILE A 1 85 ? -2.452 10.408 15.203 1.00 87.69 85 ILE A C 1
ATOM 688 O O . ILE A 1 85 ? -3.614 10.481 15.597 1.00 87.69 85 ILE A O 1
ATOM 692 N N . LYS A 1 86 ? -1.546 11.358 15.478 1.00 86.94 86 LYS A N 1
ATOM 693 C CA . LYS A 1 86 ? -1.791 12.576 16.271 1.00 86.94 86 LYS A CA 1
ATOM 694 C C . LYS A 1 86 ? -2.670 13.620 15.578 1.00 86.94 86 LYS A C 1
ATOM 696 O O . LYS A 1 86 ? -3.128 14.541 16.236 1.00 86.94 86 LYS A O 1
ATOM 701 N N . GLU A 1 87 ? -2.875 13.522 14.270 1.00 86.75 87 GLU A N 1
ATOM 702 C CA . GLU A 1 87 ? -3.825 14.389 13.562 1.00 86.75 87 GLU A CA 1
ATOM 703 C C . GLU A 1 87 ? -5.261 13.864 13.705 1.00 86.75 87 GLU A C 1
ATOM 705 O O . GLU A 1 87 ? -6.225 14.634 13.659 1.00 86.75 87 GLU A O 1
ATOM 710 N N . ILE A 1 88 ? -5.397 12.551 13.933 1.00 84.12 88 ILE A N 1
ATOM 711 C CA . ILE A 1 88 ? -6.669 11.859 14.150 1.00 84.12 88 ILE A CA 1
ATOM 712 C C . ILE A 1 88 ? -7.061 11.943 15.635 1.00 84.12 88 ILE A C 1
ATOM 714 O O . ILE A 1 88 ? -8.121 12.481 15.952 1.00 84.12 88 ILE A O 1
ATOM 718 N N . SER A 1 89 ? -6.201 11.491 16.557 1.00 85.69 89 SER A N 1
ATOM 719 C CA . SER A 1 89 ? -6.420 11.619 18.011 1.00 85.69 89 SER A CA 1
ATOM 720 C C . SER A 1 89 ? -6.082 13.041 18.496 1.00 85.69 89 SER A C 1
ATOM 722 O O . SER A 1 89 ? -5.097 13.586 18.009 1.00 85.69 89 SER A O 1
ATOM 724 N N . PRO A 1 90 ? -6.805 13.656 19.453 1.00 89.88 90 PRO A N 1
ATOM 725 C CA . PRO A 1 90 ? -7.657 13.031 20.466 1.00 89.88 90 PRO A CA 1
ATOM 726 C C . PRO A 1 90 ? -9.143 12.991 20.085 1.00 89.88 90 PRO A C 1
ATOM 728 O O . PRO A 1 90 ? -10.002 12.978 20.963 1.00 89.88 90 PRO A O 1
ATOM 731 N N . ARG A 1 91 ? -9.500 13.016 18.793 1.00 92.00 91 ARG A N 1
ATOM 732 C CA . ARG A 1 91 ? -10.890 12.704 18.438 1.00 92.00 91 ARG A CA 1
ATOM 733 C C . ARG A 1 91 ? -11.174 11.254 18.842 1.00 92.00 91 ARG A C 1
ATOM 735 O O . ARG A 1 91 ? -10.291 10.428 18.629 1.00 92.00 91 ARG A O 1
ATOM 742 N N . PRO A 1 92 ? -12.356 10.949 19.397 1.00 95.06 92 PRO A N 1
ATOM 743 C CA . PRO A 1 92 ? -12.717 9.597 19.803 1.00 95.06 92 PRO A CA 1
ATOM 744 C C . PRO A 1 92 ? -12.481 8.561 18.697 1.00 95.06 92 PRO A C 1
ATOM 746 O O . PRO A 1 92 ? -12.977 8.736 17.583 1.00 95.06 92 PRO A O 1
ATOM 749 N N . ILE A 1 93 ? -11.731 7.492 18.997 1.00 95.19 93 ILE A N 1
ATOM 750 C CA . ILE A 1 93 ? -11.422 6.422 18.031 1.00 95.19 93 ILE A CA 1
ATOM 751 C C . ILE A 1 93 ? -11.900 5.064 18.545 1.00 95.19 93 ILE A C 1
ATOM 753 O O . ILE A 1 93 ? -11.428 4.585 19.574 1.00 95.19 93 ILE A O 1
ATOM 757 N N . LEU A 1 94 ? -12.767 4.404 17.779 1.00 96.25 94 LEU A N 1
ATOM 758 C CA . LEU A 1 94 ? -13.120 3.001 17.983 1.00 96.25 94 LEU A CA 1
ATOM 759 C C . LEU A 1 94 ? -12.390 2.133 16.951 1.00 96.25 94 LEU A C 1
ATOM 761 O O . LEU A 1 94 ? -12.645 2.225 15.750 1.00 96.25 94 LEU A O 1
ATOM 765 N N . PHE A 1 95 ? -11.489 1.275 17.419 1.00 95.81 95 PHE A N 1
ATOM 766 C CA . PHE A 1 95 ? -10.817 0.267 16.607 1.00 95.81 95 PHE A CA 1
ATOM 767 C C . PHE A 1 95 ? -11.579 -1.055 16.706 1.00 95.81 95 PHE A C 1
ATOM 769 O O . PHE A 1 95 ? -11.795 -1.563 17.802 1.00 95.81 95 PHE A O 1
ATOM 776 N N . ILE A 1 96 ? -11.942 -1.649 15.569 1.00 96.31 96 ILE A N 1
ATOM 777 C CA . ILE A 1 96 ? -12.623 -2.950 15.513 1.00 96.31 96 ILE A CA 1
ATOM 778 C C . ILE A 1 96 ? -11.783 -3.879 14.651 1.00 96.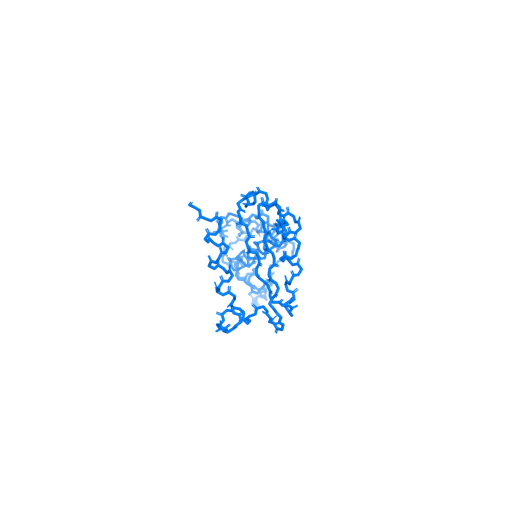31 96 ILE A C 1
ATOM 780 O O . ILE A 1 96 ? -11.451 -3.535 13.515 1.00 96.31 96 ILE A O 1
ATOM 784 N N . HIS A 1 97 ? -11.413 -5.040 15.187 1.00 96.38 97 HIS A N 1
ATOM 785 C CA . HIS A 1 97 ? -10.552 -5.974 14.471 1.00 96.38 97 HIS A CA 1
ATOM 786 C C . HIS A 1 97 ? -10.904 -7.435 14.762 1.00 96.38 97 HIS A C 1
ATOM 788 O O . HIS A 1 97 ? -11.224 -7.795 15.891 1.00 96.38 97 HIS A O 1
ATOM 794 N N . GLY A 1 98 ? -10.824 -8.304 13.754 1.00 96.88 98 GLY A N 1
ATOM 795 C CA . GLY A 1 98 ? -11.035 -9.740 13.946 1.00 96.88 98 GLY A CA 1
ATOM 796 C C . GLY A 1 98 ? -9.864 -10.415 14.667 1.00 96.88 98 GLY A C 1
ATOM 797 O O . GLY A 1 98 ? -8.706 -10.172 14.337 1.00 96.88 98 GLY A O 1
ATOM 798 N N . GLU A 1 99 ? -10.141 -11.301 15.624 1.00 97.12 99 GLU A N 1
ATOM 799 C CA . GLU A 1 99 ? -9.115 -12.012 16.403 1.00 97.12 99 GLU A CA 1
ATOM 800 C C . GLU A 1 99 ? -8.085 -12.747 15.529 1.00 97.12 99 GLU A C 1
ATOM 802 O O . GLU A 1 99 ? -6.896 -12.755 15.850 1.00 97.12 99 GLU A O 1
ATOM 807 N N . LYS A 1 100 ? -8.542 -13.348 14.424 1.00 95.94 100 LYS A N 1
ATOM 808 C CA . LYS A 1 100 ? -7.744 -14.193 13.522 1.00 95.94 100 LYS A CA 1
ATOM 809 C C . LYS A 1 100 ? -7.215 -13.440 12.301 1.00 95.94 100 LYS A C 1
ATOM 811 O O . LYS A 1 100 ? -6.698 -14.058 11.372 1.00 95.94 100 LYS A O 1
ATOM 816 N N . ALA A 1 101 ? -7.380 -12.122 12.247 1.00 94.81 101 ALA A N 1
ATOM 817 C CA . ALA A 1 101 ? -6.896 -11.327 11.131 1.00 94.81 101 ALA A CA 1
ATOM 818 C C . ALA A 1 101 ? -5.377 -11.114 11.230 1.00 94.81 101 ALA A C 1
ATOM 820 O O . ALA A 1 101 ? -4.863 -10.641 12.242 1.00 94.81 101 ALA A O 1
ATOM 821 N N . HIS A 1 102 ? -4.652 -11.394 10.143 1.00 93.38 102 HIS A N 1
ATOM 822 C CA . HIS A 1 102 ? -3.205 -11.149 10.068 1.00 93.38 102 HIS A CA 1
ATOM 823 C C . HIS A 1 102 ? -2.831 -9.678 10.286 1.00 93.38 102 HIS A C 1
ATOM 825 O O . HIS A 1 102 ? -1.718 -9.383 10.701 1.00 93.38 102 HIS A O 1
ATOM 831 N N . SER A 1 103 ? -3.760 -8.760 10.022 1.00 92.56 103 SER A N 1
ATOM 832 C CA . SER A 1 103 ? -3.596 -7.319 10.185 1.00 92.56 103 SER A CA 1
ATOM 833 C C . SER A 1 103 ? -3.885 -6.810 11.603 1.00 92.56 103 SER A C 1
ATOM 835 O O . SER A 1 103 ? -3.797 -5.603 11.824 1.00 92.56 103 SER A O 1
ATOM 837 N N . ARG A 1 104 ? -4.176 -7.684 12.580 1.00 93.50 104 ARG A N 1
ATOM 838 C CA . ARG A 1 104 ? -4.538 -7.287 13.954 1.00 93.50 104 ARG A CA 1
ATOM 839 C C . ARG A 1 104 ? -3.514 -6.366 14.604 1.00 93.50 104 ARG A C 1
ATOM 841 O O . ARG A 1 104 ? -3.887 -5.355 15.201 1.00 93.50 104 ARG A O 1
ATOM 848 N N . TYR A 1 105 ? -2.235 -6.669 14.413 1.00 92.38 105 TYR A N 1
ATOM 849 C CA . TYR A 1 105 ? -1.140 -5.878 14.967 1.00 92.38 105 TYR A CA 1
ATOM 850 C C . TYR A 1 105 ? -1.178 -4.410 14.516 1.00 92.38 105 TYR A C 1
ATOM 852 O O . TYR A 1 105 ? -0.717 -3.541 15.252 1.00 92.38 105 TYR A O 1
ATOM 860 N N . PHE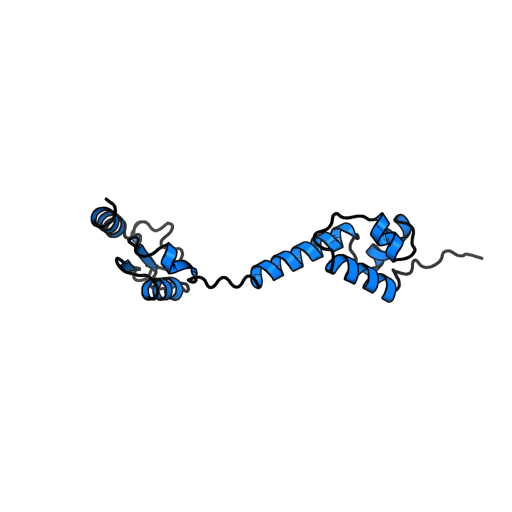 A 1 106 ? -1.738 -4.096 13.340 1.00 92.12 106 PHE A N 1
ATOM 861 C CA . PHE A 1 106 ? -1.875 -2.710 12.892 1.00 92.12 106 PHE A CA 1
ATOM 862 C C . PHE A 1 106 ? -2.837 -1.927 13.787 1.00 92.12 106 PHE A C 1
ATOM 864 O O . PHE A 1 106 ? -2.497 -0.826 14.215 1.00 92.12 106 PHE A O 1
ATOM 871 N N . SER A 1 107 ? -4.005 -2.497 14.107 1.00 93.38 107 SER A N 1
ATOM 872 C CA . SER A 1 107 ? -4.974 -1.863 15.010 1.00 93.38 107 SER A CA 1
ATOM 873 C C . SER A 1 107 ? -4.438 -1.763 16.435 1.00 93.38 107 SER A C 1
ATOM 875 O O . SER A 1 107 ? -4.633 -0.736 17.072 1.00 93.38 107 SER A O 1
ATOM 877 N N . GLU A 1 108 ? -3.709 -2.773 16.917 1.00 94.88 108 GLU A N 1
ATOM 878 C CA . GLU A 1 108 ? -3.071 -2.729 18.240 1.00 94.88 108 GLU A CA 1
ATOM 879 C C . GLU A 1 108 ? -1.993 -1.642 18.312 1.00 94.88 108 GLU A C 1
ATOM 881 O O . GLU A 1 108 ? -1.984 -0.839 19.243 1.00 94.88 108 GLU A O 1
ATOM 886 N N . THR A 1 109 ? -1.136 -1.543 17.291 1.00 93.50 109 THR A N 1
ATOM 887 C CA . THR A 1 109 ? -0.092 -0.509 17.235 1.00 93.50 109 THR A CA 1
ATOM 888 C C . THR A 1 109 ? -0.715 0.890 17.148 1.00 93.50 109 THR A C 1
ATOM 890 O O . THR A 1 109 ? -0.275 1.809 17.841 1.00 93.50 109 THR A O 1
ATOM 893 N N . ALA A 1 110 ? -1.768 1.059 16.339 1.00 93.00 110 ALA A N 1
ATOM 894 C CA . ALA A 1 110 ? -2.505 2.316 16.234 1.00 93.00 110 ALA A CA 1
ATOM 895 C C . ALA A 1 110 ? -3.178 2.697 17.560 1.00 93.00 110 ALA A C 1
ATOM 897 O O . ALA A 1 110 ? -3.076 3.846 17.986 1.00 93.00 110 ALA A O 1
ATOM 898 N N . TYR A 1 111 ? -3.805 1.731 18.237 1.00 95.06 111 TYR A N 1
ATOM 899 C CA . TYR A 1 111 ? -4.411 1.922 19.551 1.00 95.06 111 TYR A CA 1
ATOM 900 C C . TYR A 1 111 ? -3.369 2.356 20.583 1.00 95.06 111 TYR A C 1
ATOM 902 O O . TYR A 1 111 ? -3.596 3.324 21.302 1.00 95.06 111 TYR A O 1
ATOM 910 N N . THR A 1 112 ? -2.198 1.716 20.639 1.00 94.06 112 THR A N 1
ATOM 911 C CA . THR A 1 112 ? -1.119 2.135 21.548 1.00 94.06 112 THR A CA 1
ATOM 912 C C . THR A 1 112 ? -0.653 3.565 21.262 1.00 94.06 112 THR A C 1
ATOM 914 O O . THR A 1 112 ? -0.434 4.324 22.204 1.00 94.06 112 THR A O 1
ATOM 917 N N . ALA A 1 113 ? -0.536 3.948 19.988 1.00 93.00 113 ALA A N 1
ATOM 918 C CA . ALA A 1 113 ? -0.022 5.257 19.583 1.00 93.00 113 ALA A CA 1
ATOM 919 C C . ALA A 1 113 ? -1.041 6.412 19.692 1.00 93.00 113 ALA A C 1
ATOM 921 O O . ALA A 1 113 ? -0.636 7.567 19.831 1.00 93.00 113 ALA A O 1
ATOM 922 N N . ALA A 1 114 ? -2.343 6.127 19.608 1.00 94.44 114 ALA A N 1
ATOM 923 C CA . ALA A 1 114 ? -3.405 7.130 19.681 1.00 94.44 114 ALA A CA 1
ATOM 924 C C . ALA A 1 114 ? -3.574 7.707 21.099 1.00 94.44 114 ALA A C 1
ATOM 926 O O . ALA A 1 114 ? -3.382 7.008 22.094 1.00 94.44 114 ALA A O 1
ATOM 927 N N . ALA A 1 115 ? -3.979 8.973 21.208 1.00 95.25 115 ALA A N 1
ATOM 928 C CA . ALA A 1 115 ? -4.438 9.553 22.472 1.00 95.25 115 ALA A CA 1
ATOM 929 C C . ALA A 1 115 ? -5.883 9.132 22.807 1.00 95.25 115 ALA A C 1
ATOM 931 O O . ALA A 1 115 ? -6.637 8.731 21.922 1.00 95.25 115 ALA A O 1
ATOM 932 N N . GLU A 1 116 ? -6.258 9.243 24.083 1.00 93.81 116 GLU A N 1
ATOM 933 C CA . GLU A 1 116 ? -7.644 9.075 24.545 1.00 93.81 116 GLU A CA 1
ATOM 934 C C . GLU A 1 116 ? -8.570 10.192 24.016 1.00 93.81 116 GLU A C 1
ATOM 936 O O . GLU A 1 116 ? -8.086 11.303 23.765 1.00 93.81 116 GLU A O 1
ATOM 941 N N . PRO A 1 117 ? -9.893 9.948 23.908 1.00 94.56 117 PRO A N 1
ATOM 942 C CA . PRO A 1 117 ? -10.587 8.687 24.192 1.00 94.56 117 PRO A CA 1
ATOM 943 C C . PRO A 1 117 ? -10.463 7.673 23.044 1.00 94.56 117 PRO A C 1
ATOM 945 O O . PRO A 1 117 ? -10.655 8.009 21.873 1.00 94.56 117 PRO A O 1
ATOM 948 N N . LYS A 1 118 ? -10.155 6.418 23.377 1.00 95.62 118 LYS A N 1
ATOM 949 C CA . LYS A 1 118 ? -10.031 5.325 22.404 1.00 95.62 118 LYS A CA 1
ATOM 950 C C . LYS A 1 118 ? -10.520 3.995 22.967 1.00 95.62 118 LYS A C 1
ATOM 952 O O . LYS A 1 118 ? -10.414 3.725 24.156 1.00 95.62 118 LYS A O 1
ATOM 957 N N . GLU A 1 119 ? -10.992 3.125 22.085 1.00 97.31 119 GLU A N 1
ATOM 958 C CA . GLU A 1 119 ? -11.410 1.767 22.433 1.00 97.31 119 GLU A CA 1
ATOM 959 C C . GLU A 1 119 ? -10.927 0.776 21.372 1.00 97.31 119 GLU A C 1
ATOM 961 O O . GLU A 1 119 ? -10.928 1.083 20.179 1.00 97.31 119 GLU A O 1
ATOM 966 N N . LEU A 1 120 ? -10.509 -0.417 21.801 1.00 97.25 120 LEU A N 1
ATOM 967 C CA . LEU A 1 120 ? -10.136 -1.521 20.920 1.00 97.25 120 LEU A CA 1
ATOM 968 C C . LEU A 1 120 ? -11.045 -2.720 21.178 1.00 97.25 120 LEU A C 1
ATOM 970 O O . LEU A 1 120 ? -10.995 -3.329 22.245 1.00 97.25 120 LEU A O 1
ATOM 974 N N . LEU A 1 121 ? -11.818 -3.096 20.165 1.00 97.44 121 LEU A N 1
ATOM 975 C CA . LEU A 1 121 ? -12.716 -4.238 20.193 1.00 97.44 121 LEU A CA 1
ATOM 976 C C . LEU A 1 121 ? -12.187 -5.357 19.289 1.00 97.44 121 LEU A C 1
ATOM 978 O O . LEU A 1 121 ? -12.119 -5.218 18.065 1.00 97.44 121 LEU A O 1
ATOM 982 N N . ILE A 1 122 ? -11.830 -6.486 19.904 1.00 97.62 122 ILE A N 1
ATOM 983 C CA . ILE A 1 122 ? -11.398 -7.694 19.195 1.00 97.62 122 ILE A CA 1
ATOM 984 C C . ILE A 1 122 ? -12.578 -8.654 19.062 1.00 97.62 122 ILE A C 1
ATOM 986 O O . ILE A 1 122 ? -13.133 -9.088 20.067 1.00 97.62 122 ILE A O 1
ATOM 990 N N . ILE A 1 123 ? -12.939 -9.004 17.826 1.00 97.31 123 ILE A N 1
ATOM 991 C CA . ILE A 1 123 ? -14.077 -9.882 17.528 1.00 97.31 123 ILE A CA 1
ATOM 992 C C . ILE A 1 123 ? -13.613 -11.347 17.521 1.00 97.31 123 ILE A C 1
ATOM 994 O O . ILE A 1 123 ? -12.854 -11.732 16.618 1.00 97.31 123 ILE A O 1
ATOM 998 N N . PRO A 1 124 ? -14.046 -12.176 18.493 1.00 95.94 124 PRO A N 1
ATOM 999 C CA . PRO A 1 124 ? -13.591 -13.557 18.622 1.00 95.94 124 PRO A CA 1
ATOM 1000 C C . PRO A 1 124 ? -13.867 -14.376 17.362 1.00 95.94 124 PRO A C 1
ATOM 1002 O O . PRO A 1 124 ? -14.944 -14.311 16.769 1.00 95.94 124 PRO A O 1
ATOM 1005 N N . GLY A 1 125 ? -12.879 -15.153 16.928 1.00 95.31 125 GLY A N 1
ATOM 1006 C CA . GLY A 1 125 ? -12.984 -16.030 15.767 1.00 95.31 125 GLY A CA 1
ATOM 1007 C C . GLY A 1 125 ? -13.185 -15.338 14.413 1.00 95.31 125 GLY A C 1
ATOM 1008 O O . GLY A 1 125 ? -13.287 -16.047 13.410 1.00 95.31 125 GLY A O 1
ATOM 1009 N N . ALA A 1 126 ? -13.246 -14.005 14.347 1.00 95.88 126 ALA A N 1
ATOM 1010 C CA . ALA A 1 126 ? -13.390 -13.269 13.096 1.00 95.88 126 ALA A CA 1
ATOM 1011 C C . ALA A 1 126 ? -12.041 -13.088 12.386 1.00 95.88 126 ALA A C 1
ATOM 1013 O O . ALA A 1 126 ? -11.015 -12.819 13.014 1.00 95.88 126 ALA A O 1
ATOM 1014 N N . SER A 1 127 ? -12.049 -13.238 11.065 1.00 93.81 127 SER A N 1
ATOM 1015 C CA . SER A 1 127 ? -10.937 -12.874 10.183 1.00 93.81 127 SER A CA 1
ATOM 1016 C C . SER A 1 127 ? -11.065 -11.427 9.682 1.00 93.81 127 SER A C 1
ATOM 1018 O O . SER A 1 127 ? -11.984 -10.705 10.059 1.00 93.81 127 SER A O 1
ATOM 1020 N N . HIS A 1 128 ? -10.144 -11.001 8.812 1.00 87.94 128 HIS A N 1
ATOM 1021 C CA . HIS A 1 128 ? -10.170 -9.663 8.213 1.00 87.94 128 HIS A CA 1
ATOM 1022 C C . HIS A 1 128 ? -11.440 -9.403 7.387 1.00 87.94 128 HIS A C 1
ATOM 1024 O O . HIS A 1 128 ? -11.999 -8.315 7.457 1.00 87.94 128 HIS A O 1
ATOM 1030 N N . VAL A 1 129 ? -11.894 -10.404 6.625 1.00 92.00 129 VAL A N 1
ATOM 1031 C CA . VAL A 1 129 ? -13.020 -10.258 5.687 1.00 92.00 129 VAL A CA 1
ATOM 1032 C C . VAL A 1 129 ? -14.377 -10.496 6.340 1.00 92.00 129 VAL A C 1
ATOM 1034 O O . VAL A 1 129 ? -15.381 -10.004 5.846 1.00 92.00 129 VAL A O 1
ATOM 1037 N N . ASP A 1 130 ? -14.408 -11.204 7.471 1.00 93.44 130 ASP A N 1
ATOM 1038 C CA . ASP A 1 130 ? -15.653 -11.558 8.160 1.00 93.44 130 ASP A CA 1
ATOM 1039 C C . ASP A 1 130 ? -16.466 -10.330 8.595 1.00 93.44 130 ASP A C 1
ATOM 1041 O O . ASP A 1 130 ? -17.681 -10.416 8.715 1.00 93.44 130 ASP A O 1
ATOM 1045 N N . LEU A 1 131 ? -15.817 -9.191 8.845 1.00 91.25 131 LEU A N 1
ATOM 1046 C CA . LEU A 1 131 ? -16.489 -7.961 9.275 1.00 91.25 131 LEU A CA 1
ATOM 1047 C C . LEU A 1 131 ? -17.064 -7.138 8.107 1.00 91.25 131 LEU A C 1
ATOM 1049 O O . LEU A 1 131 ? -17.594 -6.056 8.346 1.00 91.25 131 LEU A O 1
ATOM 1053 N N . TYR A 1 132 ? -16.956 -7.614 6.860 1.00 90.19 132 TYR A N 1
ATOM 1054 C CA . TYR A 1 132 ? -17.535 -6.941 5.692 1.00 90.19 132 TYR A CA 1
ATOM 1055 C C . TYR A 1 132 ? -18.976 -7.362 5.407 1.00 90.19 132 TYR A C 1
ATOM 1057 O O . TYR A 1 132 ? -19.787 -6.519 5.031 1.00 90.19 132 TYR A O 1
ATOM 1065 N N . ASP A 1 133 ? -19.292 -8.647 5.563 1.00 91.25 133 ASP A N 1
ATOM 1066 C CA . ASP A 1 133 ? -20.557 -9.229 5.103 1.00 91.25 133 ASP A CA 1
ATOM 1067 C C . ASP A 1 133 ? -21.280 -10.077 6.160 1.00 91.25 133 ASP A C 1
ATOM 1069 O O . ASP A 1 133 ? -22.508 -10.198 6.112 1.00 91.25 133 ASP A O 1
ATOM 1073 N N . ARG A 1 134 ? -20.571 -10.625 7.156 1.00 94.12 134 ARG A N 1
ATOM 1074 C CA . ARG A 1 134 ? -21.197 -11.372 8.256 1.00 94.12 134 ARG A CA 1
ATOM 1075 C C . ARG A 1 134 ? -21.754 -10.423 9.303 1.00 94.12 134 ARG A C 1
ATOM 1077 O O . ARG A 1 134 ? -21.112 -10.127 10.310 1.00 94.12 134 ARG A O 1
ATOM 1084 N N . MET A 1 135 ? -22.975 -9.952 9.065 1.00 93.25 135 MET A N 1
ATOM 1085 C CA . MET A 1 135 ? -23.666 -9.014 9.957 1.00 93.25 135 MET A CA 1
ATOM 1086 C C . MET A 1 135 ? -23.799 -9.524 11.399 1.00 93.25 135 MET A C 1
ATOM 1088 O O . MET A 1 135 ? -23.825 -8.717 12.319 1.00 93.25 135 MET A O 1
ATOM 1092 N N . ASP A 1 136 ? -23.819 -10.842 11.610 1.00 94.19 136 ASP A N 1
ATOM 1093 C CA . ASP A 1 136 ? -23.823 -11.477 12.933 1.00 94.19 136 ASP A CA 1
ATOM 1094 C C . ASP A 1 136 ? -22.517 -11.273 13.721 1.00 94.19 136 ASP A C 1
ATOM 1096 O O . ASP A 1 136 ? -22.515 -11.380 14.946 1.00 94.19 136 ASP A O 1
ATOM 1100 N N . LYS A 1 137 ? -21.408 -10.961 13.041 1.00 93.94 137 LYS A N 1
ATOM 1101 C CA . LYS A 1 137 ? -20.104 -10.692 13.663 1.00 93.94 137 LYS A CA 1
ATOM 1102 C C . LYS A 1 137 ? -19.810 -9.205 13.845 1.00 93.94 137 LYS A C 1
ATOM 1104 O O . LYS A 1 137 ? -18.873 -8.862 14.567 1.00 93.94 137 LYS A O 1
ATOM 1109 N N . ILE A 1 138 ? -20.559 -8.322 13.186 1.00 95.25 138 ILE A N 1
ATOM 1110 C CA . ILE A 1 138 ? -20.334 -6.878 13.266 1.00 95.25 138 ILE A CA 1
ATOM 1111 C C . ILE A 1 138 ? -20.944 -6.355 14.579 1.00 95.25 138 ILE A C 1
ATOM 1113 O O . ILE A 1 138 ? -22.137 -6.540 14.819 1.00 95.25 138 ILE A O 1
ATOM 1117 N N . PRO A 1 139 ? -20.170 -5.668 15.437 1.00 95.75 139 PRO A N 1
ATOM 1118 C CA . PRO A 1 139 ? -20.627 -5.218 16.751 1.00 95.75 139 PRO A CA 1
ATOM 1119 C C . PRO A 1 139 ? -21.441 -3.912 16.660 1.00 95.75 139 PRO A C 1
ATOM 1121 O O . PRO A 1 139 ? -21.064 -2.895 17.244 1.00 95.75 139 PRO A O 1
ATOM 1124 N N . PHE A 1 140 ? -22.553 -3.922 15.917 1.00 97.00 140 PHE A N 1
ATOM 1125 C CA . PHE A 1 140 ? -23.375 -2.729 15.662 1.00 97.00 140 PHE A CA 1
ATOM 1126 C C . PHE A 1 140 ? -23.809 -2.010 16.942 1.00 97.00 140 PHE A C 1
ATOM 1128 O O . PHE A 1 140 ? -23.706 -0.788 17.014 1.00 97.00 140 PHE A O 1
ATOM 1135 N N . GLU A 1 141 ? -24.210 -2.763 17.967 1.00 96.81 141 GLU A N 1
ATOM 1136 C CA . GLU A 1 141 ? -24.606 -2.213 19.269 1.00 96.81 141 GLU A CA 1
ATOM 1137 C C . GLU A 1 141 ? -23.478 -1.396 19.915 1.00 96.81 141 GLU A C 1
ATOM 1139 O O . GLU A 1 141 ? -23.701 -0.277 20.377 1.00 96.81 141 GLU A O 1
ATOM 1144 N N . ARG A 1 142 ? -22.235 -1.904 19.898 1.00 96.69 142 ARG A N 1
ATOM 1145 C CA . ARG A 1 142 ? -21.102 -1.171 20.483 1.00 96.69 142 ARG A CA 1
ATOM 1146 C C . ARG A 1 142 ? -20.711 0.036 19.640 1.00 96.69 142 ARG A C 1
ATOM 1148 O O . ARG A 1 142 ? -20.406 1.076 20.212 1.00 96.69 142 ARG A O 1
ATOM 1155 N N . ILE A 1 143 ? -20.762 -0.075 18.311 1.00 96.69 143 ILE A N 1
ATOM 1156 C CA . ILE A 1 143 ? -20.527 1.064 17.409 1.00 96.69 143 ILE A CA 1
ATOM 1157 C C . ILE A 1 143 ? -21.523 2.186 17.713 1.00 96.69 143 ILE A C 1
ATOM 1159 O O . ILE A 1 143 ? -21.119 3.331 17.904 1.00 96.69 143 ILE A O 1
ATOM 1163 N N . ALA A 1 144 ? -22.815 1.858 17.791 1.00 96.69 144 ALA A N 1
ATOM 1164 C CA . ALA A 1 144 ? -23.869 2.823 18.080 1.00 96.69 144 ALA A CA 1
ATOM 1165 C C . ALA A 1 144 ? -23.678 3.474 19.458 1.00 96.69 144 ALA A C 1
ATOM 1167 O O . ALA A 1 144 ? -23.745 4.698 19.566 1.00 96.69 144 ALA A O 1
ATOM 1168 N N . ALA A 1 145 ? -23.379 2.675 20.485 1.00 97.25 145 ALA A N 1
ATOM 1169 C CA . ALA A 1 145 ? -23.131 3.168 21.836 1.00 97.25 145 ALA A CA 1
ATOM 1170 C C . ALA A 1 145 ? -21.902 4.092 21.906 1.00 97.25 145 ALA A C 1
ATOM 1172 O O . ALA A 1 145 ? -22.012 5.198 22.426 1.00 97.25 145 ALA A O 1
ATOM 1173 N N . PHE A 1 146 ? -20.769 3.706 21.309 1.00 97.12 146 PHE A N 1
ATOM 1174 C CA . PHE A 1 146 ? -19.564 4.542 21.263 1.00 97.12 146 PHE A CA 1
ATOM 1175 C C . PHE A 1 146 ? -19.833 5.882 20.568 1.00 97.12 146 PHE A C 1
ATOM 1177 O O . PHE A 1 146 ? -19.455 6.940 21.069 1.00 97.12 146 PHE A O 1
ATOM 1184 N N . CYS A 1 147 ? -20.528 5.857 19.425 1.00 94.81 147 CYS A N 1
ATOM 1185 C CA . CYS A 1 147 ? -20.932 7.074 18.727 1.00 94.81 147 CYS A CA 1
ATOM 1186 C C . CYS A 1 147 ? -21.832 7.954 19.604 1.00 94.81 147 CYS A C 1
ATOM 1188 O O . CYS A 1 147 ? -21.580 9.149 19.699 1.00 94.81 147 CYS A O 1
ATOM 1190 N N . ALA A 1 148 ? -22.834 7.387 20.279 1.00 95.19 148 ALA A N 1
ATOM 1191 C CA . ALA A 1 148 ? -23.720 8.141 21.168 1.00 95.19 148 ALA A CA 1
ATOM 1192 C C . ALA A 1 148 ? -22.991 8.730 22.393 1.00 95.19 148 ALA A C 1
ATOM 1194 O O . ALA A 1 148 ? -23.329 9.820 22.851 1.00 95.19 148 ALA A O 1
ATOM 1195 N N . GLU A 1 149 ? -21.987 8.027 22.922 1.00 95.19 149 GLU A N 1
ATOM 1196 C CA . GLU A 1 149 ? -21.164 8.473 24.053 1.00 95.19 149 GLU A CA 1
ATOM 1197 C C . GLU A 1 149 ? -20.252 9.654 23.681 1.00 95.19 149 GLU A C 1
ATOM 1199 O O . GLU A 1 149 ? -20.019 10.551 24.499 1.00 95.19 149 GLU A O 1
ATOM 1204 N N . HIS A 1 150 ? -19.730 9.660 22.452 1.00 93.94 150 HIS A N 1
ATOM 1205 C CA . HIS A 1 150 ? -18.576 10.480 22.090 1.00 93.94 150 HIS A CA 1
ATOM 1206 C C . HIS A 1 150 ? -18.797 11.487 20.953 1.00 93.94 150 HIS A C 1
ATOM 1208 O O . HIS A 1 150 ? -18.033 12.451 20.853 1.00 93.94 150 HIS A O 1
ATOM 1214 N N . LEU A 1 151 ? -19.816 11.305 20.113 1.00 86.88 151 LEU A N 1
ATOM 1215 C CA . LEU A 1 151 ? -20.183 12.236 19.047 1.00 86.88 151 LEU A CA 1
ATOM 1216 C C . LEU A 1 151 ? -21.396 13.051 19.513 1.00 86.88 151 LEU A C 1
ATOM 1218 O O . LEU A 1 151 ? -22.515 12.545 19.558 1.00 86.88 151 LEU A O 1
ATOM 1222 N N . LYS A 1 152 ? -21.148 14.306 19.898 1.00 74.25 152 LYS A N 1
ATOM 1223 C CA . LYS A 1 152 ? -22.173 15.302 20.240 1.00 74.25 152 LYS A CA 1
ATOM 1224 C C . LYS A 1 152 ? -22.343 16.304 19.111 1.00 74.25 152 LYS A C 1
ATOM 1226 O O . LYS A 1 152 ? -21.303 16.690 18.532 1.00 74.25 152 LYS A O 1
#